Protein AF-A0A7V4QB04-F1 (afdb_monomer)

Structure (mmCIF, N/CA/C/O backbone):
data_AF-A0A7V4QB04-F1
#
_entry.id   AF-A0A7V4QB04-F1
#
loop_
_atom_site.group_PDB
_atom_site.id
_atom_site.type_symbol
_atom_site.label_atom_id
_atom_site.label_alt_id
_atom_site.label_comp_id
_atom_site.label_asym_id
_atom_site.label_entity_id
_atom_site.label_seq_id
_atom_site.pdbx_PDB_ins_code
_atom_site.Cartn_x
_atom_site.Cartn_y
_atom_site.Cartn_z
_atom_site.occupancy
_atom_site.B_iso_or_equiv
_atom_site.auth_seq_id
_atom_site.auth_comp_id
_atom_site.auth_asym_id
_atom_site.auth_atom_id
_atom_site.pdbx_PDB_model_num
ATOM 1 N N . MET A 1 1 ? -1.019 0.637 -13.049 1.00 86.56 1 MET A N 1
ATOM 2 C CA . MET A 1 1 ? -0.274 -0.169 -14.052 1.00 86.56 1 MET A CA 1
ATOM 3 C C . MET A 1 1 ? -0.018 -1.603 -13.567 1.00 86.56 1 MET A C 1
ATOM 5 O O . MET A 1 1 ? 0.056 -1.806 -12.362 1.00 86.56 1 MET A O 1
ATOM 9 N N . TYR A 1 2 ? 0.152 -2.582 -14.471 1.00 88.06 2 TYR A N 1
ATOM 10 C CA . TYR A 1 2 ? 0.639 -3.940 -14.155 1.00 88.06 2 TYR A CA 1
ATOM 11 C C . TYR A 1 2 ? 1.987 -4.207 -14.831 1.00 88.06 2 TYR A C 1
ATOM 13 O O . TYR A 1 2 ? 2.147 -3.869 -16.000 1.00 88.06 2 TYR A O 1
ATOM 21 N N . ILE A 1 3 ? 2.924 -4.832 -14.116 1.00 90.81 3 ILE A N 1
ATOM 22 C CA . ILE A 1 3 ? 4.224 -5.269 -14.651 1.00 90.81 3 ILE A CA 1
ATOM 23 C C . ILE A 1 3 ? 4.577 -6.663 -14.142 1.00 90.81 3 ILE A C 1
ATOM 25 O O . ILE A 1 3 ? 4.168 -7.062 -13.051 1.00 90.81 3 ILE A O 1
ATOM 29 N N . THR A 1 4 ? 5.364 -7.417 -14.897 1.00 90.31 4 THR A N 1
ATOM 30 C CA . THR A 1 4 ? 5.893 -8.704 -14.440 1.00 90.31 4 THR A CA 1
ATOM 31 C C . THR A 1 4 ? 7.148 -8.521 -13.587 1.00 90.31 4 THR A C 1
ATOM 33 O O . THR A 1 4 ? 7.902 -7.553 -13.713 1.00 90.31 4 THR A O 1
ATOM 36 N N . SER A 1 5 ? 7.444 -9.504 -12.734 1.00 86.31 5 SER A N 1
ATOM 37 C CA . SER A 1 5 ? 8.682 -9.513 -11.944 1.00 86.31 5 SER A CA 1
ATOM 38 C C . SER A 1 5 ? 9.960 -9.506 -12.792 1.00 86.31 5 SER A C 1
ATOM 40 O O . SER A 1 5 ? 11.019 -9.140 -12.289 1.00 86.31 5 SER A O 1
ATOM 42 N N . THR A 1 6 ? 9.884 -9.966 -14.045 1.00 88.38 6 THR A N 1
ATOM 43 C CA . THR A 1 6 ? 11.027 -9.989 -14.967 1.00 88.38 6 THR A C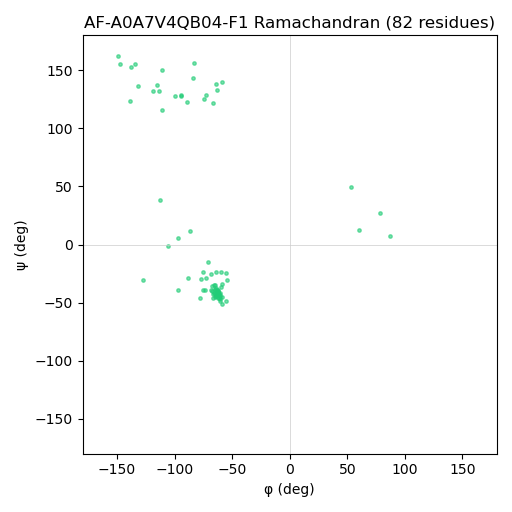A 1
ATOM 44 C C . THR A 1 6 ? 11.276 -8.597 -15.536 1.00 88.38 6 THR A C 1
ATOM 46 O O . THR A 1 6 ? 12.407 -8.121 -15.481 1.00 88.38 6 THR A O 1
ATOM 49 N N . GLU A 1 7 ? 10.221 -7.912 -15.982 1.00 86.19 7 GLU A N 1
ATOM 50 C CA . GLU A 1 7 ? 10.300 -6.534 -16.485 1.00 86.19 7 GLU A CA 1
ATOM 51 C C . GLU A 1 7 ? 10.781 -5.563 -15.405 1.00 86.19 7 GLU A C 1
ATOM 53 O O . GLU A 1 7 ? 11.615 -4.708 -15.685 1.00 86.19 7 GLU A O 1
ATOM 58 N N . LEU A 1 8 ? 10.337 -5.745 -14.156 1.00 87.31 8 LEU A N 1
ATOM 59 C CA . LEU A 1 8 ? 10.796 -4.942 -13.019 1.00 87.31 8 LEU A CA 1
ATOM 60 C C . LEU A 1 8 ? 12.314 -5.031 -12.791 1.00 87.31 8 LEU A C 1
ATOM 62 O O . LEU A 1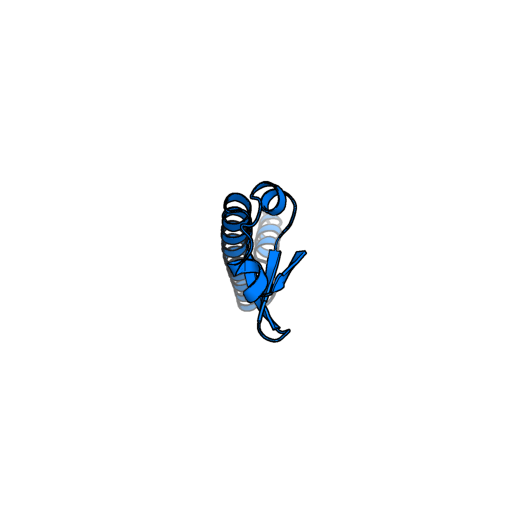 8 ? 12.929 -4.075 -12.338 1.00 87.31 8 LEU A O 1
ATOM 66 N N . LYS A 1 9 ? 12.928 -6.190 -13.055 1.00 86.44 9 LYS A N 1
ATOM 67 C CA . LYS A 1 9 ? 14.378 -6.366 -12.873 1.00 86.44 9 LYS A CA 1
ATOM 68 C C . LYS A 1 9 ? 15.188 -5.732 -13.996 1.00 86.44 9 LYS A C 1
ATOM 70 O O . LYS A 1 9 ? 16.343 -5.384 -13.781 1.00 86.44 9 LYS A O 1
ATOM 75 N N . GLN A 1 10 ? 14.607 -5.669 -15.188 1.00 89.56 10 GLN A N 1
ATOM 76 C CA . GLN A 1 10 ? 15.272 -5.175 -16.390 1.00 89.56 10 GLN A CA 1
ATOM 77 C C . GLN A 1 10 ? 15.117 -3.661 -16.544 1.00 89.56 10 GLN A C 1
ATOM 79 O O . GLN A 1 10 ? 16.002 -3.021 -17.100 1.00 89.56 10 GLN A O 1
ATOM 84 N N . ASN A 1 11 ? 14.027 -3.095 -16.022 1.00 85.94 11 ASN A N 1
ATOM 85 C CA . ASN A 1 11 ? 13.696 -1.686 -16.167 1.00 85.94 11 ASN A CA 1
ATOM 86 C C . ASN A 1 11 ? 13.639 -0.984 -14.809 1.00 85.94 11 ASN A C 1
ATOM 88 O O . ASN A 1 11 ? 12.949 -1.427 -13.890 1.00 85.94 11 ASN A O 1
ATOM 92 N N . THR A 1 12 ? 14.297 0.169 -14.708 1.00 81.94 12 THR A N 1
ATOM 93 C CA . THR A 1 12 ? 14.085 1.088 -13.587 1.00 81.94 12 THR A CA 1
ATOM 94 C C . THR A 1 12 ? 12.745 1.792 -13.773 1.00 81.94 12 THR A C 1
ATOM 96 O O . THR A 1 12 ? 12.500 2.407 -14.809 1.00 81.94 12 THR A O 1
ATOM 99 N N . ILE A 1 13 ? 11.876 1.717 -12.766 1.00 84.31 13 ILE A N 1
ATOM 100 C CA . ILE A 1 13 ? 10.609 2.452 -12.764 1.00 84.31 13 ILE A CA 1
ATOM 101 C C . ILE A 1 13 ? 10.891 3.935 -12.542 1.00 84.31 13 ILE A C 1
ATOM 103 O O . ILE A 1 13 ? 11.550 4.304 -11.570 1.00 84.31 13 ILE A O 1
ATOM 107 N N . ASP A 1 14 ? 10.342 4.777 -13.415 1.00 84.00 14 ASP A N 1
ATOM 108 C CA . ASP A 1 14 ? 10.387 6.225 -13.250 1.00 84.00 14 ASP A CA 1
ATOM 109 C C . ASP A 1 14 ? 9.558 6.650 -12.015 1.00 84.00 14 ASP A C 1
ATOM 111 O O . ASP A 1 14 ? 8.347 6.395 -11.960 1.00 84.00 14 ASP A O 1
ATOM 115 N N . PRO A 1 15 ? 10.163 7.331 -11.024 1.00 81.56 15 PRO A N 1
ATOM 116 C CA . PRO A 1 15 ? 9.451 7.859 -9.862 1.00 81.56 15 PRO A CA 1
ATOM 117 C C . PRO A 1 15 ? 8.276 8.789 -10.204 1.00 81.56 15 PRO A C 1
ATOM 119 O O . PRO A 1 15 ? 7.347 8.920 -9.407 1.00 81.56 15 PRO A O 1
ATOM 122 N N . VAL A 1 16 ? 8.280 9.440 -11.372 1.00 84.12 16 VAL A N 1
ATOM 123 C CA . VAL A 1 16 ? 7.167 10.284 -11.836 1.00 84.12 16 VAL A CA 1
ATOM 124 C C . VAL A 1 16 ? 5.907 9.453 -12.081 1.00 84.12 16 VAL A C 1
ATOM 126 O O . VAL A 1 16 ? 4.804 9.926 -11.798 1.00 84.12 16 VAL A O 1
ATOM 129 N N . VAL A 1 17 ? 6.054 8.211 -12.547 1.00 83.81 17 VAL A N 1
ATOM 130 C CA . VAL A 1 17 ? 4.931 7.284 -12.752 1.00 83.81 17 VAL A CA 1
ATOM 131 C C . VAL A 1 17 ? 4.318 6.898 -11.406 1.00 83.81 17 VAL A C 1
ATOM 133 O O . VAL A 1 17 ? 3.102 6.973 -11.250 1.00 83.81 17 VAL A O 1
ATOM 136 N N . LEU A 1 18 ? 5.152 6.619 -10.398 1.00 83.19 18 LEU A N 1
ATOM 137 C CA . LEU A 1 18 ? 4.711 6.245 -9.045 1.00 83.19 18 LEU A CA 1
ATOM 138 C C . LEU A 1 18 ? 3.932 7.346 -8.313 1.00 83.19 18 LEU A C 1
ATOM 140 O O . LEU A 1 18 ? 3.140 7.055 -7.420 1.00 83.19 18 LEU A O 1
ATOM 144 N N . LYS A 1 19 ? 4.130 8.614 -8.692 1.00 85.12 19 LYS A N 1
ATOM 145 C CA . LYS A 1 19 ? 3.326 9.733 -8.174 1.00 85.12 19 LYS A CA 1
ATOM 146 C C . LYS A 1 19 ? 1.929 9.804 -8.786 1.00 85.12 19 LYS A C 1
ATOM 148 O O . LYS A 1 19 ? 1.046 10.422 -8.197 1.00 85.12 19 LYS A O 1
ATOM 153 N N . ARG A 1 20 ? 1.737 9.241 -9.980 1.00 86.38 20 ARG A N 1
ATOM 154 C CA . ARG A 1 20 ? 0.470 9.297 -10.723 1.00 86.38 20 ARG A CA 1
ATOM 155 C C . ARG A 1 20 ? -0.366 8.047 -10.510 1.00 86.38 20 ARG A C 1
ATOM 157 O O . ARG A 1 20 ? -1.583 8.149 -10.399 1.00 86.38 20 ARG A O 1
ATOM 164 N N . GLU A 1 21 ? 0.275 6.887 -10.454 1.00 88.88 21 GLU A N 1
ATOM 165 C CA . GLU A 1 21 ? -0.415 5.610 -10.357 1.00 88.88 21 GLU A CA 1
ATOM 166 C C . GLU A 1 21 ? 0.362 4.566 -9.555 1.00 88.88 21 GLU A C 1
ATOM 168 O O . GLU A 1 21 ? 1.589 4.590 -9.464 1.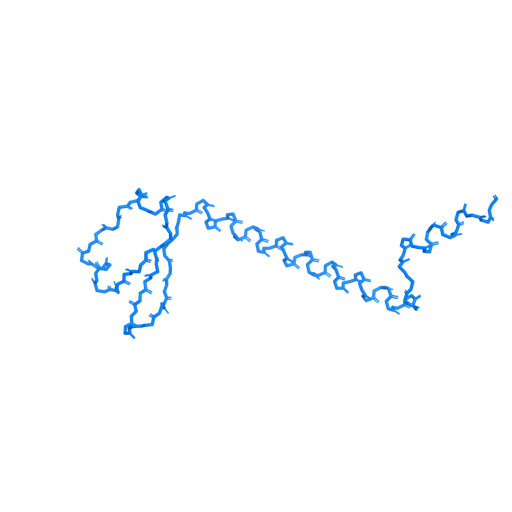00 88.88 21 GLU A O 1
ATOM 173 N N . ASP A 1 22 ? -0.388 3.610 -9.009 1.00 91.44 22 ASP A N 1
ATOM 174 C CA . ASP A 1 22 ? 0.176 2.451 -8.328 1.00 91.44 22 ASP A CA 1
ATOM 175 C C . ASP A 1 22 ? 0.538 1.373 -9.356 1.00 91.44 22 ASP A C 1
ATOM 177 O O . ASP A 1 22 ? -0.178 1.140 -10.343 1.00 91.44 22 ASP A O 1
ATOM 181 N N . ILE A 1 23 ? 1.646 0.681 -9.109 1.00 91.75 23 ILE A N 1
ATOM 182 C CA . ILE A 1 23 ? 2.156 -0.355 -10.004 1.00 91.75 23 ILE A CA 1
ATOM 183 C C . ILE A 1 23 ? 2.012 -1.711 -9.329 1.00 91.75 23 ILE A C 1
ATOM 185 O O . ILE A 1 23 ? 2.649 -1.988 -8.317 1.00 91.75 23 ILE A O 1
ATOM 189 N N . VAL A 1 24 ? 1.195 -2.581 -9.909 1.00 92.75 24 VAL A N 1
ATOM 190 C CA . VAL A 1 24 ? 0.999 -3.950 -9.440 1.00 92.75 24 VAL A CA 1
ATOM 191 C C . VAL A 1 24 ? 2.013 -4.858 -10.121 1.00 92.75 24 VAL A C 1
ATOM 193 O O . VAL A 1 24 ? 2.062 -4.954 -11.347 1.00 92.75 24 VAL A O 1
ATOM 196 N N . ILE A 1 25 ? 2.810 -5.557 -9.323 1.00 93.56 25 ILE A N 1
ATOM 197 C CA . ILE A 1 25 ? 3.783 -6.524 -9.808 1.00 93.56 25 ILE A CA 1
ATOM 198 C C . 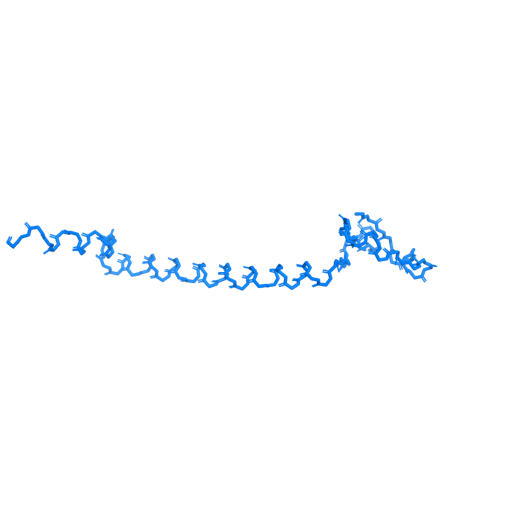ILE A 1 25 ? 3.161 -7.918 -9.779 1.00 93.56 25 ILE A C 1
ATOM 200 O O . ILE A 1 25 ? 2.650 -8.385 -8.754 1.00 93.56 25 ILE A O 1
ATOM 204 N N . THR A 1 26 ? 3.251 -8.609 -10.907 1.00 93.94 26 THR A N 1
ATOM 205 C CA . THR A 1 26 ? 2.753 -9.966 -11.099 1.00 93.94 26 THR A CA 1
ATOM 206 C C . THR A 1 26 ? 3.898 -10.964 -11.264 1.00 93.94 26 THR A C 1
ATOM 208 O O . THR A 1 26 ? 4.993 -10.647 -11.737 1.00 93.94 26 THR A O 1
ATOM 211 N N . LYS A 1 27 ? 3.660 -12.206 -10.846 1.00 93.19 27 LYS A N 1
ATOM 212 C CA . LYS A 1 27 ? 4.553 -13.343 -11.074 1.00 93.19 27 LYS A CA 1
ATOM 213 C C . LYS A 1 27 ? 3.703 -14.556 -11.426 1.00 93.19 27 LYS A C 1
ATOM 215 O O . LYS A 1 27 ? 2.842 -14.937 -10.638 1.00 93.19 27 LYS A O 1
ATOM 220 N N . ARG A 1 28 ? 3.967 -15.177 -12.584 1.00 90.25 28 ARG A N 1
ATOM 221 C CA . ARG A 1 28 ? 3.145 -16.280 -13.130 1.00 90.25 28 ARG A CA 1
ATOM 222 C C . ARG A 1 28 ? 1.661 -15.884 -13.212 1.00 90.25 28 ARG A C 1
ATOM 224 O O . ARG A 1 28 ? 0.815 -16.585 -12.666 1.00 90.25 28 ARG A O 1
ATOM 231 N N . GLU A 1 29 ? 1.382 -14.719 -13.797 1.00 87.69 29 GLU A N 1
ATOM 232 C CA . GLU A 1 29 ? 0.029 -14.149 -13.943 1.00 87.69 29 GLU A CA 1
ATOM 233 C C . GLU A 1 29 ? -0.737 -13.886 -12.634 1.00 87.69 29 GLU A C 1
ATOM 235 O O . GLU A 1 29 ? -1.937 -13.623 -12.651 1.00 87.69 29 GLU A O 1
ATOM 240 N N . LYS A 1 30 ? -0.067 -13.938 -11.475 1.00 91.81 30 LYS A N 1
ATOM 241 C CA . LYS A 1 30 ? -0.685 -13.643 -10.177 1.00 91.81 30 LYS A CA 1
ATOM 242 C C . LYS A 1 30 ? -0.098 -12.371 -9.571 1.00 91.81 30 LYS A C 1
ATOM 244 O O . LYS A 1 30 ? 1.131 -12.257 -9.529 1.00 91.81 30 LYS A O 1
ATOM 249 N N . PRO A 1 31 ? -0.927 -11.428 -9.082 1.00 93.44 31 PRO A N 1
ATOM 250 C CA . PRO A 1 31 ? -0.431 -10.265 -8.355 1.00 93.44 31 PRO A CA 1
ATOM 251 C C . PRO A 1 31 ? 0.269 -10.728 -7.074 1.00 93.44 31 PRO A C 1
ATOM 253 O O . PRO A 1 31 ? -0.254 -11.580 -6.356 1.00 93.44 31 PRO A O 1
ATOM 256 N N . PHE A 1 32 ? 1.461 -10.195 -6.803 1.00 91.62 32 PHE A N 1
ATOM 257 C CA . PHE A 1 32 ? 2.234 -10.565 -5.610 1.00 91.62 32 PHE A CA 1
ATOM 258 C C . PHE A 1 32 ? 2.671 -9.361 -4.772 1.00 91.62 32 PHE A C 1
ATOM 260 O O . PHE A 1 32 ? 2.817 -9.493 -3.560 1.00 91.62 32 PHE A O 1
ATOM 267 N N . ALA A 1 33 ? 2.898 -8.207 -5.398 1.00 92.12 33 ALA A N 1
ATOM 268 C CA . ALA A 1 33 ? 3.327 -6.991 -4.719 1.00 92.12 33 ALA A CA 1
ATOM 269 C C . ALA A 1 33 ? 2.792 -5.758 -5.445 1.00 92.12 33 ALA A C 1
ATOM 271 O O . ALA A 1 33 ? 2.396 -5.834 -6.606 1.00 92.12 33 ALA A O 1
ATOM 272 N N . ILE A 1 34 ? 2.790 -4.621 -4.756 1.00 92.62 34 ILE A N 1
ATOM 273 C CA . ILE A 1 34 ? 2.413 -3.325 -5.317 1.00 92.62 34 ILE A CA 1
ATOM 274 C C . ILE A 1 34 ? 3.494 -2.322 -4.923 1.00 92.62 34 ILE A C 1
ATOM 276 O O . ILE A 1 34 ? 3.952 -2.322 -3.781 1.00 92.62 34 ILE A O 1
ATOM 280 N N . ILE A 1 35 ? 3.906 -1.486 -5.869 1.00 91.81 35 ILE A N 1
ATOM 281 C CA . ILE A 1 35 ? 4.754 -0.324 -5.624 1.00 91.81 35 ILE A CA 1
ATOM 282 C C . ILE A 1 35 ? 3.846 0.900 -5.588 1.00 91.81 35 ILE A C 1
ATOM 284 O O . ILE A 1 35 ? 3.057 1.130 -6.506 1.00 91.81 35 ILE A O 1
ATOM 288 N N . VAL A 1 36 ? 3.971 1.670 -4.514 1.00 92.25 36 VAL A N 1
ATOM 289 C CA . VAL A 1 36 ? 3.193 2.881 -4.252 1.00 92.25 36 VAL A CA 1
ATOM 290 C C . VAL A 1 36 ? 4.121 3.990 -3.773 1.00 92.25 36 VAL A C 1
ATOM 292 O O . VAL A 1 36 ? 5.180 3.718 -3.202 1.00 92.25 36 VAL A O 1
ATOM 295 N N . ASP A 1 37 ? 3.711 5.240 -3.972 1.00 92.25 37 ASP A N 1
ATOM 296 C CA . ASP A 1 37 ? 4.393 6.383 -3.373 1.00 92.25 37 ASP A CA 1
ATOM 297 C C . ASP A 1 37 ? 4.410 6.286 -1.834 1.00 92.25 37 ASP A C 1
ATOM 299 O O . ASP A 1 37 ? 3.424 5.907 -1.193 1.00 92.25 37 ASP A O 1
ATOM 303 N N . TYR A 1 38 ? 5.543 6.650 -1.233 1.00 90.69 38 TYR A N 1
ATOM 304 C CA . TYR A 1 38 ? 5.763 6.526 0.207 1.00 90.69 38 TYR A CA 1
ATOM 305 C C . TYR A 1 38 ? 4.830 7.416 1.041 1.00 90.69 38 TYR A C 1
ATOM 307 O O . TYR A 1 38 ? 4.352 7.002 2.101 1.00 90.69 38 TYR A O 1
ATOM 315 N N . ILE A 1 39 ? 4.543 8.636 0.577 1.00 91.50 39 ILE A N 1
ATOM 316 C CA . ILE A 1 39 ? 3.652 9.561 1.287 1.00 91.50 39 ILE A CA 1
ATOM 317 C C . ILE A 1 39 ? 2.236 8.987 1.273 1.00 91.50 39 ILE A C 1
ATOM 319 O O . ILE A 1 39 ? 1.591 8.903 2.323 1.00 91.50 39 ILE A O 1
ATOM 323 N N . LYS A 1 40 ? 1.791 8.510 0.106 1.00 91.81 40 LYS A N 1
ATOM 324 C CA . LYS A 1 40 ? 0.501 7.829 -0.048 1.00 91.81 40 LYS A CA 1
ATOM 325 C C . LYS A 1 40 ? 0.401 6.586 0.841 1.00 91.81 40 LYS A C 1
ATOM 327 O O . LYS A 1 40 ? -0.605 6.410 1.528 1.00 91.81 40 LYS A O 1
ATOM 332 N N . TYR A 1 41 ? 1.442 5.754 0.891 1.00 93.31 41 TYR A N 1
ATOM 333 C CA . TYR A 1 41 ? 1.490 4.585 1.774 1.00 93.31 41 TYR A CA 1
ATOM 334 C C . TYR A 1 41 ? 1.259 4.965 3.241 1.00 93.31 41 TYR A C 1
ATOM 336 O O . TYR A 1 41 ? 0.401 4.386 3.908 1.00 93.31 41 TYR A O 1
ATOM 344 N N . ASN A 1 42 ? 1.968 5.980 3.739 1.00 95.25 42 ASN A N 1
ATOM 345 C CA . ASN A 1 42 ? 1.815 6.416 5.124 1.00 95.25 42 ASN A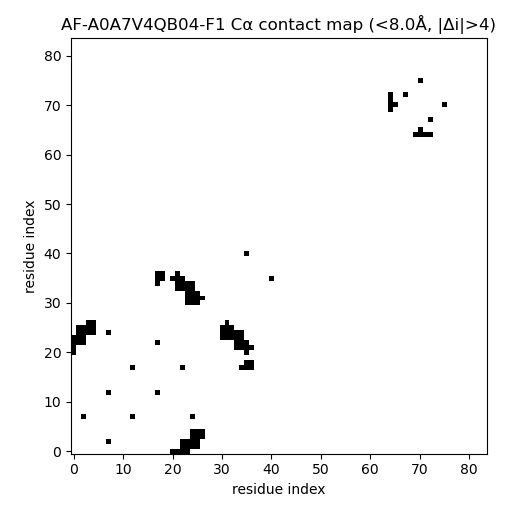 CA 1
ATOM 346 C C . ASN A 1 42 ? 0.404 6.925 5.425 1.00 95.25 42 ASN A C 1
ATOM 348 O O . ASN A 1 42 ? -0.143 6.608 6.481 1.00 95.25 42 ASN A O 1
ATOM 352 N N . GLN A 1 43 ? -0.212 7.665 4.503 1.00 94.12 43 GLN A N 1
ATOM 353 C CA . GLN A 1 43 ? -1.600 8.106 4.655 1.00 94.12 43 GLN A CA 1
ATOM 354 C C . GLN A 1 43 ? -2.562 6.917 4.760 1.00 94.12 43 GLN A C 1
ATOM 356 O O . GLN A 1 43 ? -3.394 6.890 5.667 1.00 94.12 43 GLN A O 1
ATOM 361 N N . LEU A 1 44 ? -2.408 5.908 3.896 1.00 92.62 44 LEU A N 1
ATOM 362 C CA . LEU A 1 44 ? -3.232 4.697 3.926 1.00 92.62 44 LEU A CA 1
ATOM 363 C C . LEU A 1 44 ? -3.069 3.924 5.239 1.00 92.62 44 LEU A C 1
ATOM 365 O O . LEU A 1 44 ? -4.058 3.473 5.814 1.00 92.62 44 LEU A O 1
ATOM 369 N N . VAL A 1 45 ? -1.843 3.811 5.757 1.00 94.69 45 VAL A N 1
ATOM 370 C CA . VAL A 1 45 ? -1.579 3.145 7.042 1.00 94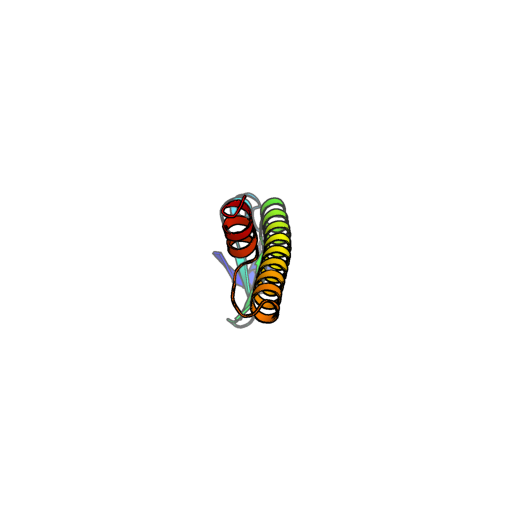.69 45 VAL A CA 1
ATOM 371 C C . VAL A 1 45 ? -2.242 3.889 8.201 1.00 94.69 45 VAL A C 1
ATOM 373 O O . VAL A 1 45 ? -2.858 3.259 9.062 1.00 94.69 45 VAL A O 1
ATOM 376 N N . GLN A 1 46 ? -2.149 5.220 8.236 1.00 94.19 46 GLN A N 1
ATOM 377 C CA . GLN A 1 46 ? -2.791 6.015 9.287 1.00 94.19 46 GLN A CA 1
ATOM 378 C C . GLN A 1 46 ? -4.319 5.917 9.215 1.00 94.19 46 GLN A C 1
ATOM 380 O O . GLN A 1 46 ? -4.974 5.710 10.236 1.00 94.19 46 GLN A O 1
ATOM 385 N N . GLN A 1 47 ? -4.891 5.973 8.010 1.00 94.12 47 GLN A N 1
ATOM 386 C CA . GLN A 1 47 ? -6.327 5.776 7.801 1.00 94.12 47 GLN A CA 1
ATOM 387 C C . GLN A 1 47 ? -6.782 4.379 8.232 1.00 94.12 47 GLN A C 1
ATOM 389 O O . GLN A 1 47 ? -7.803 4.246 8.903 1.00 94.12 47 GLN A O 1
ATOM 394 N N . ALA A 1 48 ? -6.020 3.333 7.903 1.00 92.31 48 ALA A N 1
ATOM 395 C CA . ALA A 1 48 ? -6.336 1.967 8.308 1.00 92.31 48 ALA A CA 1
ATOM 396 C C . ALA A 1 48 ? -6.373 1.822 9.838 1.00 92.31 48 ALA A C 1
ATOM 398 O O . ALA A 1 48 ? -7.322 1.244 10.371 1.00 92.31 48 ALA A O 1
ATOM 399 N N . LYS A 1 49 ? -5.401 2.414 10.545 1.00 93.06 49 LYS A N 1
ATOM 400 C CA . LYS A 1 49 ? -5.378 2.450 12.017 1.00 93.06 49 LYS A CA 1
ATOM 401 C C . LYS A 1 49 ? -6.585 3.186 12.591 1.00 93.06 49 LYS A C 1
ATOM 403 O O . LYS A 1 49 ? -7.235 2.676 13.500 1.00 93.06 49 LYS A O 1
ATOM 408 N N . GLN A 1 50 ? -6.922 4.354 12.044 1.00 91.88 50 GLN A N 1
ATOM 409 C CA . GLN A 1 50 ? -8.085 5.113 12.505 1.00 91.88 50 GLN A CA 1
ATOM 410 C C . GLN A 1 50 ? -9.389 4.341 12.275 1.00 91.88 50 GLN A C 1
ATOM 412 O O . GLN A 1 50 ? -10.256 4.307 13.145 1.00 91.88 50 GLN A O 1
ATOM 417 N N . ASN A 1 51 ? -9.515 3.664 11.135 1.00 92.69 51 ASN A N 1
ATOM 418 C CA . ASN A 1 51 ? -10.671 2.830 10.828 1.00 92.69 51 ASN A CA 1
ATOM 419 C C . ASN A 1 51 ? -10.789 1.637 11.783 1.00 92.69 51 ASN A C 1
ATOM 421 O O . ASN A 1 51 ? -11.896 1.270 12.165 1.00 92.69 51 ASN A O 1
ATOM 425 N N . GLU A 1 52 ? -9.671 1.033 12.187 1.00 92.62 52 GLU A N 1
ATOM 426 C CA . GLU A 1 52 ? -9.666 -0.027 13.197 1.00 92.62 52 GLU A CA 1
ATOM 427 C C . GLU A 1 52 ? -10.151 0.491 14.558 1.00 92.62 52 GLU A C 1
ATOM 429 O O . GLU A 1 52 ? -10.991 -0.144 15.195 1.00 92.62 52 GLU A O 1
ATOM 434 N N . ILE A 1 53 ? -9.678 1.669 14.977 1.00 90.81 53 ILE A N 1
ATOM 435 C CA . ILE A 1 53 ? -10.127 2.326 16.211 1.00 90.81 53 ILE A CA 1
ATOM 436 C C . ILE A 1 53 ? -11.629 2.610 16.146 1.00 90.81 53 ILE A C 1
ATOM 438 O O . ILE A 1 53 ? -12.362 2.237 17.058 1.00 90.81 53 ILE A O 1
ATOM 442 N N . ASN A 1 54 ? -12.109 3.196 15.049 1.00 91.50 54 ASN A N 1
ATOM 443 C CA . ASN A 1 54 ? -13.521 3.534 14.879 1.00 91.50 54 ASN A CA 1
ATOM 444 C C . ASN A 1 54 ? -14.4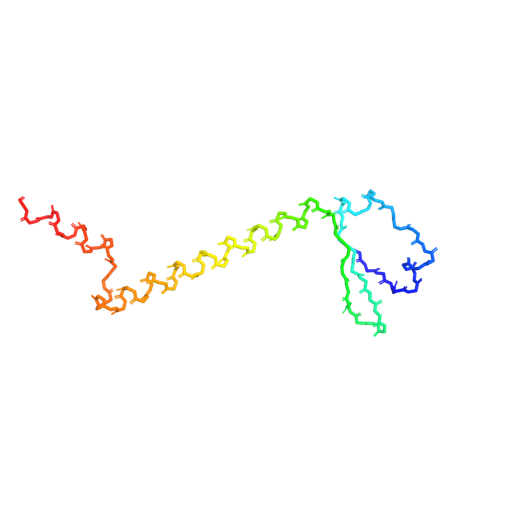15 2.286 14.881 1.00 91.50 54 ASN A C 1
ATOM 446 O O . ASN A 1 54 ? -15.481 2.295 15.488 1.00 91.50 54 ASN A O 1
ATOM 450 N N . LYS A 1 55 ? -13.967 1.187 14.259 1.00 91.44 55 LYS A N 1
ATOM 451 C CA . LYS A 1 55 ? -14.675 -0.101 14.308 1.00 91.44 55 LYS A CA 1
ATOM 452 C C . LYS A 1 55 ? -14.773 -0.641 15.732 1.00 91.44 55 LYS A C 1
ATOM 454 O O . LYS A 1 55 ? -15.832 -1.118 16.123 1.00 91.44 55 LYS A O 1
ATOM 459 N N . LYS A 1 56 ? -13.690 -0.554 16.511 1.00 89.62 56 LYS A N 1
ATOM 460 C CA . LYS A 1 56 ? -13.686 -0.978 17.919 1.00 89.62 56 LYS A CA 1
ATOM 461 C C . LYS A 1 56 ? -14.609 -0.108 18.768 1.00 89.62 56 LYS A C 1
ATOM 463 O O . LYS A 1 56 ? -15.379 -0.654 19.545 1.00 89.62 56 LYS A O 1
ATOM 468 N N . LEU A 1 57 ? -14.564 1.213 18.597 1.00 88.38 57 LEU A N 1
ATOM 469 C CA . LEU A 1 57 ? -15.451 2.142 19.303 1.00 88.38 57 LEU A CA 1
ATOM 470 C C . LEU A 1 57 ? -16.920 1.863 18.982 1.00 88.38 57 LEU A C 1
ATOM 472 O O . LEU A 1 57 ? -17.710 1.703 19.902 1.00 88.38 57 LEU A O 1
ATOM 476 N N . SER A 1 58 ? -17.260 1.696 17.703 1.00 87.69 58 SER A N 1
ATOM 477 C CA . SER A 1 58 ? -18.621 1.345 17.287 1.00 87.69 58 SER A CA 1
ATOM 478 C C . SER A 1 58 ? -19.075 0.003 17.873 1.00 87.69 58 SER A C 1
ATOM 480 O O . SER A 1 58 ? -20.192 -0.096 18.366 1.00 87.69 58 SER A O 1
ATOM 482 N N . ALA A 1 59 ? -18.208 -1.014 17.895 1.00 87.19 59 ALA A N 1
ATOM 483 C CA . ALA A 1 59 ? -18.535 -2.296 18.517 1.00 87.19 59 ALA A CA 1
ATOM 484 C C . ALA A 1 59 ? -18.747 -2.177 20.038 1.00 87.19 59 ALA A C 1
ATOM 486 O O . ALA A 1 59 ? -19.647 -2.814 20.583 1.00 87.19 59 ALA A O 1
ATOM 487 N N . LEU A 1 60 ? -17.944 -1.358 20.726 1.00 84.12 60 LEU A N 1
ATOM 488 C CA . LEU A 1 60 ? -18.105 -1.083 22.157 1.00 84.12 60 LEU A CA 1
ATOM 489 C C . LEU A 1 60 ? -19.407 -0.334 22.452 1.00 84.12 60 LEU A C 1
ATOM 491 O O . LEU A 1 60 ? -20.093 -0.683 23.410 1.00 84.12 60 LEU A O 1
ATOM 495 N N . GLU A 1 61 ? -19.761 0.653 21.627 1.00 84.06 61 GLU A N 1
ATOM 496 C CA . GLU A 1 61 ? -21.044 1.352 21.718 1.00 84.06 61 GLU A CA 1
ATOM 497 C C . GLU A 1 61 ? -22.198 0.359 21.562 1.00 84.06 61 GLU A C 1
ATOM 499 O O . GLU A 1 61 ? -23.023 0.259 22.464 1.00 84.06 61 GLU A O 1
ATOM 504 N N . SER A 1 62 ? -22.199 -0.470 20.513 1.00 82.50 62 SER A N 1
ATOM 505 C CA . SER A 1 62 ? -23.247 -1.480 20.307 1.00 82.50 62 SER A CA 1
ATOM 506 C C . SER A 1 62 ? -23.349 -2.499 21.451 1.00 82.50 62 SER A C 1
ATOM 508 O O . SER A 1 62 ? -24.449 -2.913 21.813 1.00 82.50 62 SER A O 1
ATOM 510 N N . LEU A 1 63 ? -22.227 -2.900 22.060 1.00 81.50 63 LEU A N 1
ATOM 511 C CA . LEU A 1 63 ? -22.231 -3.776 23.240 1.00 81.50 63 LEU A CA 1
ATOM 512 C C . LEU A 1 63 ? -22.808 -3.085 24.484 1.00 81.50 63 LEU A C 1
ATOM 514 O O . LEU A 1 63 ? -23.527 -3.719 25.256 1.00 81.50 63 LEU A O 1
ATOM 518 N N . GLY A 1 64 ? -22.499 -1.802 24.683 1.00 72.69 64 GLY A N 1
ATOM 519 C CA . GLY A 1 64 ? -23.060 -0.989 25.762 1.00 72.69 64 GLY A CA 1
ATOM 520 C C . GLY A 1 64 ? -24.558 -0.739 25.586 1.00 72.69 64 GLY A C 1
ATOM 521 O O . GLY A 1 64 ? -25.319 -0.826 26.543 1.00 72.69 64 GLY A O 1
ATOM 522 N N . GLU A 1 65 ? -25.008 -0.493 24.358 1.00 66.94 65 GLU A N 1
ATOM 523 C CA . GLU A 1 65 ? -26.432 -0.381 24.034 1.00 66.94 65 GLU A CA 1
ATOM 524 C C . GLU A 1 65 ? -27.161 -1.699 24.301 1.00 66.94 65 GLU A C 1
ATOM 526 O O . GLU A 1 65 ? -28.234 -1.699 24.902 1.00 66.94 65 GLU A O 1
ATOM 531 N N . TYR A 1 66 ? -26.553 -2.834 23.943 1.00 63.12 66 TYR A N 1
ATOM 532 C CA . TYR A 1 66 ? -27.106 -4.153 24.243 1.00 63.12 66 TYR A CA 1
ATOM 533 C C . TYR A 1 66 ? -27.214 -4.413 25.754 1.00 63.12 66 TYR A C 1
ATOM 535 O O . TYR A 1 66 ? -28.260 -4.858 26.227 1.00 63.12 66 TYR A O 1
ATOM 543 N N . SER A 1 67 ? -26.172 -4.102 26.535 1.00 65.00 67 SER A N 1
ATOM 544 C CA . SER A 1 67 ? -26.191 -4.302 27.993 1.00 65.00 67 SER A CA 1
ATOM 545 C C . SER A 1 67 ? -27.163 -3.368 28.723 1.00 65.00 67 SER A C 1
ATOM 547 O O . SER A 1 67 ? -27.680 -3.733 29.778 1.00 65.00 67 SER A O 1
ATOM 549 N N . LEU A 1 68 ? -27.479 -2.207 28.141 1.00 63.47 68 LEU A N 1
ATOM 550 C CA . LEU A 1 68 ? -28.492 -1.263 28.626 1.00 63.47 68 LEU A CA 1
ATOM 551 C C . LEU A 1 68 ? -29.915 -1.570 28.115 1.00 63.47 68 LEU A C 1
ATOM 553 O O . LEU A 1 68 ? -30.823 -0.755 28.287 1.00 63.47 68 LEU A O 1
ATOM 557 N N . GLY A 1 69 ? -30.137 -2.739 27.504 1.00 62.81 69 GLY A N 1
ATOM 558 C CA . GLY A 1 69 ? -31.462 -3.171 27.049 1.00 62.81 69 GLY A CA 1
ATOM 559 C C . GLY A 1 69 ? -31.922 -2.519 25.741 1.00 62.81 69 GLY A C 1
ATOM 560 O O . GLY A 1 69 ? -33.122 -2.380 25.517 1.00 62.81 69 GLY A O 1
ATOM 561 N N . GLY A 1 70 ? -30.985 -2.109 24.884 1.00 62.22 70 GLY A N 1
ATOM 562 C CA . GLY A 1 70 ? -31.242 -1.594 23.536 1.00 62.22 70 GLY A CA 1
ATOM 563 C C . GLY A 1 70 ? -31.533 -0.096 23.447 1.00 62.22 70 GLY A C 1
ATOM 564 O O . GLY A 1 70 ? -31.885 0.374 22.370 1.00 62.22 70 GLY A O 1
ATOM 565 N N . LYS A 1 71 ? -31.399 0.662 24.543 1.00 59.41 71 LYS A N 1
ATOM 566 C CA . LYS A 1 71 ? -31.528 2.127 24.521 1.00 59.41 71 LYS A CA 1
ATOM 567 C C . LYS A 1 71 ? -30.155 2.762 24.364 1.00 59.41 71 LYS A C 1
ATOM 569 O O . LYS A 1 71 ? -29.247 2.466 25.144 1.00 59.41 71 LYS A O 1
ATOM 574 N N . SER A 1 72 ? -30.004 3.653 23.386 1.00 59.50 72 SER A N 1
ATOM 575 C CA . SER A 1 72 ? -28.737 4.355 23.200 1.00 59.50 72 SER A CA 1
ATOM 576 C C . SER A 1 72 ? -28.452 5.233 24.420 1.00 59.50 72 SER A C 1
ATOM 578 O O . SER A 1 72 ? -29.343 5.914 24.930 1.00 59.50 72 SER A O 1
ATOM 580 N N . TYR A 1 73 ? -27.207 5.271 24.905 1.00 58.81 73 TYR A N 1
ATOM 581 C CA . TYR A 1 73 ? -26.826 6.123 26.046 1.00 58.81 73 TYR A CA 1
ATOM 582 C C . TYR A 1 73 ? -27.206 7.602 25.817 1.00 58.81 73 TYR A C 1
ATOM 584 O O . TYR A 1 73 ? -27.555 8.323 26.754 1.00 58.81 73 TYR A O 1
ATOM 592 N N . LYS A 1 74 ? -27.210 8.047 24.551 1.00 61.94 74 LYS A N 1
ATOM 593 C CA . LYS A 1 74 ? -27.678 9.382 24.147 1.00 61.94 74 L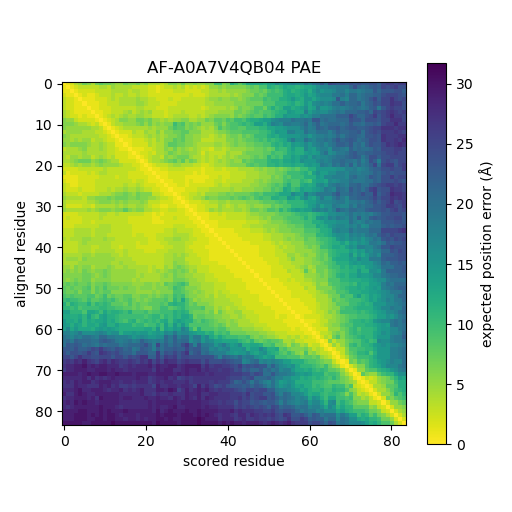YS A CA 1
ATOM 594 C C . LYS A 1 74 ? -29.181 9.588 24.374 1.00 61.94 74 LYS A C 1
ATOM 596 O O . LYS A 1 74 ? -29.577 10.684 24.759 1.00 61.94 74 LYS A O 1
ATOM 601 N N . GLU A 1 75 ? -30.001 8.556 24.200 1.00 61.88 75 GLU A N 1
ATOM 602 C CA . GLU A 1 75 ? -31.450 8.597 24.447 1.00 61.88 75 GLU A CA 1
ATOM 603 C C . GLU A 1 75 ? -31.759 8.602 25.947 1.00 61.88 75 GLU A C 1
ATOM 605 O O . GLU A 1 75 ? -32.621 9.353 26.400 1.00 61.88 75 GLU A O 1
ATOM 610 N N . LEU A 1 76 ? -31.004 7.833 26.740 1.00 61.38 76 LEU A N 1
ATOM 611 C CA . LEU A 1 76 ? -31.132 7.822 28.202 1.00 61.38 76 LEU A CA 1
ATOM 612 C C . LEU A 1 76 ? -30.810 9.193 28.812 1.00 61.38 76 LEU A C 1
ATOM 614 O O . LEU A 1 76 ? -31.520 9.661 29.701 1.00 61.38 76 LEU A O 1
ATOM 618 N N . LYS A 1 77 ? -29.772 9.872 28.306 1.00 58.28 77 LYS A N 1
ATOM 619 C CA . LYS A 1 77 ? -29.384 11.205 28.789 1.00 58.28 77 LYS A CA 1
ATOM 620 C C . LYS A 1 77 ? -30.352 12.313 28.351 1.00 58.28 77 LYS A C 1
ATOM 622 O O . LYS A 1 77 ? -30.476 13.316 29.049 1.00 58.28 77 LYS A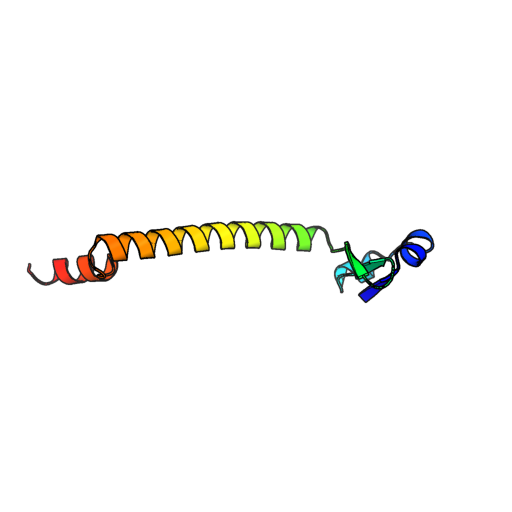 O 1
ATOM 627 N N . ALA A 1 78 ? -31.021 12.145 27.210 1.00 58.50 78 ALA A N 1
ATOM 628 C CA . ALA A 1 78 ? -32.058 13.063 26.742 1.00 58.50 78 ALA A CA 1
ATOM 629 C C . ALA A 1 78 ? -33.373 12.888 27.521 1.00 58.50 78 ALA A C 1
ATOM 631 O O . ALA A 1 78 ? -33.996 13.881 27.881 1.00 58.50 78 ALA A O 1
ATOM 632 N N . GLY A 1 79 ? -33.755 11.646 27.845 1.00 57.31 79 GLY A N 1
ATOM 633 C CA . GLY A 1 79 ? -34.938 11.356 28.662 1.00 57.31 79 GLY A CA 1
ATOM 634 C C . GLY A 1 79 ? -34.808 11.812 30.119 1.00 57.31 79 GLY A C 1
ATOM 635 O O . GLY A 1 79 ? -35.773 12.301 30.689 1.00 57.31 79 GLY A O 1
ATOM 636 N N . ALA A 1 80 ? -33.610 11.731 30.710 1.00 55.69 80 ALA A N 1
ATOM 637 C CA . ALA A 1 80 ? -33.380 12.120 32.107 1.00 55.69 80 ALA A CA 1
ATOM 638 C C . ALA A 1 80 ? -33.450 13.639 32.382 1.00 55.69 80 ALA A C 1
ATOM 640 O O . ALA A 1 80 ? -33.540 14.036 33.538 1.00 55.69 80 ALA A O 1
ATOM 641 N N . ASN A 1 81 ? -33.399 14.490 31.350 1.00 52.31 81 ASN A N 1
ATOM 642 C CA . ASN A 1 81 ? -33.457 15.954 31.488 1.00 52.31 81 ASN A CA 1
ATOM 643 C C . ASN A 1 81 ? -34.866 16.542 31.266 1.00 52.31 81 ASN A C 1
ATOM 645 O O . ASN A 1 81 ? -35.000 17.761 31.216 1.00 52.31 81 ASN A O 1
ATOM 649 N N . LEU A 1 82 ? -35.898 15.706 31.095 1.00 52.12 82 LEU A N 1
ATOM 650 C CA . LEU A 1 82 ? -37.281 16.152 30.864 1.00 52.12 82 LEU A CA 1
ATOM 651 C C . LEU A 1 82 ? -38.208 15.975 32.084 1.00 52.12 82 LEU A C 1
ATOM 653 O O . LEU A 1 82 ? -39.352 16.406 32.012 1.00 52.12 82 LEU A O 1
ATOM 657 N N . ASP A 1 83 ? -37.709 15.421 33.196 1.00 46.81 83 ASP A N 1
ATOM 658 C CA . ASP A 1 83 ? -38.457 15.213 34.453 1.00 46.81 83 ASP A CA 1
ATOM 659 C C . ASP A 1 83 ? -37.926 16.091 35.616 1.00 46.81 83 ASP A C 1
ATOM 661 O O . ASP A 1 83 ? -37.831 15.641 36.760 1.00 46.81 83 ASP A O 1
ATOM 665 N N . GLY A 1 84 ? -37.539 17.340 35.327 1.00 41.28 84 GLY A N 1
ATOM 666 C CA . GLY A 1 84 ? -37.092 18.333 36.318 1.00 41.28 84 GLY A CA 1
ATOM 667 C C . GLY A 1 84 ? -37.947 19.589 36.320 1.00 41.28 84 GLY A C 1
ATOM 668 O O . GLY A 1 84 ? -38.114 20.166 35.223 1.00 41.28 84 GLY A O 1
#

Radius of gyration: 24.02 Å; Cα contacts (8 Å, |Δi|>4): 58; chains: 1; bounding box: 54×35×53 Å

Solvent-accessible surface area (backbone atoms only — not comparable to full-atom values): 4941 Å² total; per-residue (Å²): 89,79,45,44,62,65,56,56,73,76,43,85,81,60,70,72,52,37,74,76,39,51,37,37,31,23,56,93,93,35,82,78,49,71,51,64,37,69,68,60,50,53,52,52,52,52,51,53,53,52,51,53,50,51,52,51,50,52,52,50,49,54,51,51,19,54,76,61,74,67,49,48,71,70,56,56,60,57,58,68,69,71,82,121

Secondary structure (DSSP, 8-state):
-EEEHHHHHHSPPPHHHHHH--EEEEETTEEEEEE--HHHHHHHHHHHHHHHHHHHHHHHHHHHHHHTTS--HHHHHHHTTS--

Foldseek 3Di:
DEDEPVVCVVDDDDVVVQVVDKYFYDYPNHTDDIRHDPVVVVVVVVVVVVVVVVVVVVVVQVVVCVVVVNDRPVNVVVVVVPPD

Nearest PDB structures (foldseek):
  8hf6-assembly1_B  TM=4.102E-01  e=3.845E+00  Streptococcus pneumoniae D39
  8eig-assembly1_A  TM=2.920E-01  e=3.354E+00  Homo sapiens
  8ubr-assembly1_A  TM=4.118E-01  e=4.719E+00  Homo sapiens
  7t56-assembly1_B  TM=3.787E-01  e=6.202E+00  Acetivibrio thermocellus
  8vux-assembly1_B  TM=2.936E-01  e=3.591E+00  Homo sapiens

Sequence (84 aa):
MYITSTELKQNTIDPVVLKREDIVITKREKPFAIIVDYIKYNQLVQQAKQNEINKKLSALESLGEYSLGGKSYKELKAGANLDG

pLDDT: mean 81.87, std 13.94, range [41.28, 95.25]

Mean predicted aligned error: 11.57 Å